Protein AF-U1S4L4-F1 (afdb_monomer)

Radius of gyration: 21.42 Å; Cα contacts (8 Å, |Δi|>4): 81; chains: 1; bounding box: 43×50×45 Å

Foldseek 3Di:
DDWDADPPGDIDDDDDDDCVVVLVVCCVPPNDVSSVVVVVVVVVVVVVVVVQVVCCVVPNHPPDDDDDPDQLDDDDPVGDSVLQVVQQVVDPPWDADPVRHTDNDD

pLDDT: mean 94.25, std 5.93, range [52.78, 98.62]

Solvent-accessible surface area (backbone atoms only — not comparable to full-atom values): 6524 Å² total; per-residue (Å²): 113,49,76,50,79,50,85,90,84,41,74,46,78,47,84,74,75,68,69,67,59,55,52,53,50,41,32,74,76,61,32,64,66,53,40,53,55,49,50,53,52,52,50,54,48,50,54,52,49,50,53,54,52,54,35,24,76,72,72,74,40,80,86,74,76,86,80,77,81,84,39,41,60,74,76,52,101,89,36,57,36,67,57,21,48,55,39,38,77,71,36,94,80,62,57,68,46,98,86,63,25,43,58,59,70,134

Structure (mmCIF, N/CA/C/O backbone):
data_AF-U1S4L4-F1
#
_entry.id   AF-U1S4L4-F1
#
loop_
_atom_site.group_PDB
_atom_site.id
_atom_site.type_symbol
_atom_site.label_atom_id
_atom_site.label_alt_id
_atom_site.label_comp_id
_atom_site.label_asym_id
_atom_site.label_entity_id
_atom_site.label_seq_id
_atom_site.pdbx_PDB_ins_code
_atom_site.Cartn_x
_atom_site.Cartn_y
_atom_site.Cartn_z
_atom_site.occupancy
_atom_site.B_iso_or_equiv
_atom_site.auth_seq_id
_atom_site.auth_comp_id
_atom_site.auth_asym_id
_atom_site.auth_atom_id
_atom_site.pdbx_PDB_model_num
ATOM 1 N N . MET A 1 1 ? -11.457 16.612 8.503 1.00 81.12 1 MET A N 1
ATOM 2 C CA . MET A 1 1 ? -12.385 16.813 7.372 1.00 81.12 1 MET A CA 1
ATOM 3 C C . MET A 1 1 ? -11.688 17.702 6.361 1.00 81.12 1 MET A C 1
ATOM 5 O O . MET A 1 1 ? -11.137 18.713 6.774 1.00 81.12 1 MET A O 1
ATOM 9 N N . LEU A 1 2 ? -11.635 17.295 5.094 1.00 92.50 2 LEU A N 1
ATOM 10 C CA . LEU A 1 2 ? -11.092 18.094 3.998 1.00 92.50 2 LEU A CA 1
ATOM 11 C C . LEU A 1 2 ? -12.244 18.533 3.102 1.00 92.50 2 LEU A C 1
ATOM 13 O O . LEU A 1 2 ? -13.129 17.734 2.800 1.00 92.50 2 LEU A O 1
ATOM 17 N N . THR A 1 3 ? -12.205 19.784 2.667 1.00 94.56 3 THR A N 1
ATOM 18 C CA . THR A 1 3 ? -13.184 20.376 1.755 1.00 94.56 3 THR A CA 1
ATOM 19 C C . THR A 1 3 ? -12.452 21.036 0.600 1.00 94.56 3 THR A C 1
ATOM 21 O O . THR A 1 3 ? -11.444 21.708 0.820 1.00 94.56 3 THR A O 1
ATOM 24 N N . SER A 1 4 ? -12.954 20.866 -0.618 1.00 95.44 4 SER A N 1
ATOM 25 C CA . SER A 1 4 ? -12.414 21.500 -1.822 1.00 95.44 4 SER A CA 1
ATOM 26 C C . SER A 1 4 ? -13.550 22.090 -2.653 1.00 95.44 4 SER A C 1
ATOM 28 O O . SER A 1 4 ? -14.622 21.491 -2.743 1.00 95.44 4 SER A O 1
ATOM 30 N N . LEU A 1 5 ? -13.314 23.266 -3.235 1.00 94.94 5 LEU A N 1
ATOM 31 C CA . LEU A 1 5 ? -14.266 23.992 -4.073 1.00 94.94 5 LEU A CA 1
ATOM 32 C C . LEU A 1 5 ? -13.594 24.319 -5.409 1.00 94.94 5 LEU A C 1
ATOM 34 O O . LEU A 1 5 ? -12.526 24.931 -5.432 1.00 94.94 5 LEU A O 1
ATOM 38 N N . GLY A 1 6 ? -14.219 23.898 -6.506 1.00 95.19 6 GLY A N 1
ATOM 39 C CA . GLY A 1 6 ? -13.787 24.167 -7.875 1.00 95.19 6 GLY A CA 1
ATOM 40 C C . GLY A 1 6 ? -14.770 25.064 -8.628 1.00 95.19 6 GLY A C 1
ATOM 41 O O . GLY A 1 6 ? -15.914 25.260 -8.214 1.00 95.19 6 GLY A O 1
ATOM 42 N N . PHE A 1 7 ? -14.331 25.605 -9.766 1.00 95.62 7 PHE A N 1
ATOM 43 C CA . PHE A 1 7 ? -15.214 26.336 -10.679 1.00 95.62 7 PHE A CA 1
ATOM 44 C C . PHE A 1 7 ? -16.370 25.451 -11.172 1.00 95.62 7 PHE A C 1
ATOM 46 O O . PHE A 1 7 ? -16.228 24.236 -11.289 1.00 95.62 7 PHE A O 1
ATOM 53 N N . GLY A 1 8 ? -17.516 26.064 -11.481 1.00 95.25 8 GLY A N 1
ATOM 54 C CA . GLY A 1 8 ? -18.680 25.338 -12.002 1.00 95.25 8 GLY A CA 1
ATOM 55 C C . GLY A 1 8 ? -19.474 24.562 -10.946 1.00 95.25 8 GLY A C 1
ATOM 56 O O . GLY A 1 8 ? -20.028 23.517 -11.261 1.00 95.25 8 GLY A O 1
ATOM 57 N N . HIS A 1 9 ? -19.547 25.066 -9.708 1.00 92.06 9 HIS A N 1
ATOM 58 C CA . HIS A 1 9 ? -20.290 24.453 -8.591 1.00 92.06 9 HIS A CA 1
ATOM 59 C C . HIS A 1 9 ? -19.774 23.068 -8.151 1.00 92.06 9 HIS A C 1
ATOM 61 O O . HIS A 1 9 ? -20.499 22.301 -7.519 1.00 92.06 9 HIS A O 1
ATOM 67 N N . VAL A 1 10 ? -18.507 22.744 -8.428 1.00 92.00 10 VAL A N 1
ATOM 68 C CA . VAL A 1 10 ? -17.897 21.488 -7.975 1.00 92.00 10 VAL A CA 1
ATOM 69 C C . VAL A 1 10 ? -17.494 21.611 -6.51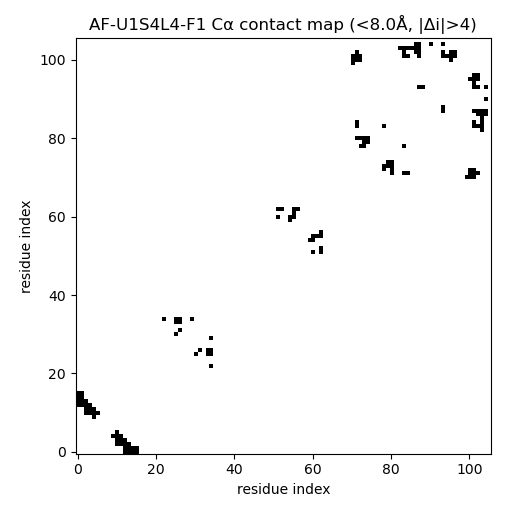0 1.00 92.00 10 VAL A C 1
ATOM 71 O O . VAL A 1 10 ? -16.639 22.422 -6.158 1.00 92.00 10 VAL A O 1
ATOM 74 N N . SER A 1 11 ? -18.092 20.781 -5.658 1.00 93.56 11 SER A N 1
ATOM 75 C CA . SER A 1 11 ? -17.786 20.713 -4.226 1.00 93.56 11 SER A CA 1
ATOM 76 C C . SER A 1 11 ? -17.382 19.294 -3.838 1.00 93.56 11 SER A C 1
ATOM 78 O O . SER A 1 11 ? -18.053 18.333 -4.211 1.00 93.56 11 SER A O 1
ATOM 80 N N . GLY A 1 12 ? -16.291 19.161 -3.086 1.00 95.75 12 GLY A N 1
ATOM 81 C CA . GLY A 1 12 ? -15.7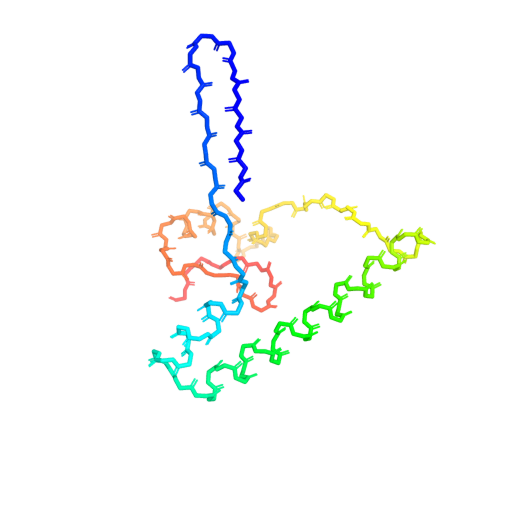73 17.885 -2.596 1.00 95.75 12 GLY A CA 1
ATOM 82 C C . GLY A 1 12 ? -15.602 17.887 -1.081 1.00 95.75 12 GLY A C 1
ATOM 83 O O . GLY A 1 12 ? -15.127 18.868 -0.505 1.00 95.75 12 GLY A O 1
ATOM 84 N N . LEU A 1 13 ? -15.956 16.770 -0.445 1.00 97.25 13 LEU A N 1
ATOM 85 C CA . LEU A 1 13 ? -15.824 16.546 0.993 1.00 97.25 13 LEU A CA 1
ATOM 86 C C . LEU A 1 13 ? -15.164 15.188 1.254 1.00 97.25 13 LEU A C 1
ATOM 88 O O . LEU A 1 13 ? -15.595 14.178 0.705 1.00 97.25 13 LEU A O 1
ATOM 92 N N . ILE A 1 14 ? -14.158 15.157 2.130 1.00 96.88 14 ILE A N 1
ATOM 93 C CA . ILE A 1 14 ? -13.512 13.923 2.596 1.00 96.88 14 ILE A CA 1
ATOM 94 C C . ILE A 1 14 ? -13.464 13.918 4.126 1.00 96.88 14 ILE A C 1
ATOM 96 O O . ILE A 1 14 ? -12.893 14.812 4.764 1.00 96.88 14 ILE A O 1
ATOM 100 N N . ALA A 1 15 ? -14.024 12.876 4.734 1.00 97.25 15 ALA A N 1
ATOM 101 C CA . ALA A 1 15 ? -13.867 12.593 6.154 1.00 97.25 15 ALA A CA 1
ATOM 102 C C . ALA A 1 15 ? -12.749 11.561 6.350 1.00 97.25 15 ALA A C 1
ATOM 104 O O . ALA A 1 15 ? -12.798 10.469 5.794 1.00 97.25 15 ALA A O 1
ATOM 105 N N . ILE A 1 16 ? -11.743 11.914 7.151 1.00 96.81 16 ILE A N 1
ATOM 106 C CA . ILE A 1 16 ? -10.682 10.999 7.579 1.00 96.81 16 ILE A CA 1
ATOM 107 C C . ILE A 1 16 ? -10.870 10.775 9.073 1.00 96.81 16 ILE A C 1
ATOM 109 O O . ILE A 1 16 ? -10.996 11.741 9.829 1.00 96.81 16 ILE A O 1
ATOM 113 N N . VAL A 1 17 ? -10.895 9.509 9.476 1.00 97.38 17 VAL A N 1
ATOM 114 C CA . VAL A 1 17 ? -11.052 9.077 10.867 1.00 97.38 17 VAL A CA 1
ATOM 115 C C . VAL A 1 17 ? -9.719 8.535 11.373 1.00 97.38 17 VAL A C 1
ATOM 117 O O . VAL A 1 17 ? -8.891 8.056 10.598 1.00 97.38 17 VAL A O 1
ATOM 120 N N . HIS A 1 18 ? -9.496 8.634 12.682 1.00 97.56 18 HIS A N 1
ATOM 121 C CA . HIS A 1 18 ? -8.286 8.127 13.315 1.00 97.56 18 HIS A CA 1
ATOM 122 C C . HIS A 1 18 ? -8.109 6.609 13.064 1.00 97.56 18 HIS A C 1
ATOM 124 O O . HIS A 1 18 ? -9.071 5.862 13.263 1.00 97.56 18 HIS A O 1
ATOM 130 N N . PRO A 1 19 ? -6.901 6.118 12.706 1.00 94.69 19 PRO A N 1
ATOM 131 C CA . PRO A 1 19 ? -6.660 4.698 12.412 1.00 94.69 19 PRO A CA 1
ATOM 132 C C . PRO A 1 19 ? -7.041 3.734 13.543 1.00 94.69 19 PRO A C 1
ATOM 134 O O . PRO A 1 19 ? -7.430 2.602 13.279 1.00 94.69 19 PRO A O 1
ATOM 137 N N . GLY A 1 20 ? -7.003 4.188 14.800 1.00 96.31 20 GLY A N 1
ATOM 138 C CA . GLY A 1 20 ? -7.439 3.390 15.955 1.00 96.31 20 GLY A CA 1
ATOM 139 C C . GLY A 1 20 ? -8.902 2.922 15.887 1.00 96.31 20 GLY A C 1
ATOM 140 O O . GLY A 1 20 ? -9.249 1.933 16.523 1.00 96.31 20 GLY A O 1
ATOM 141 N N . ALA A 1 21 ? -9.754 3.568 15.079 1.00 97.50 21 ALA A N 1
ATOM 142 C CA . ALA A 1 21 ? -11.107 3.074 14.818 1.00 97.5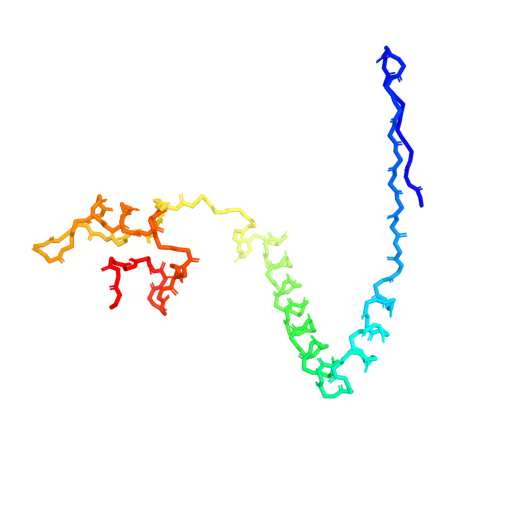0 21 ALA A CA 1
ATOM 143 C C . ALA A 1 21 ? -11.096 1.729 14.069 1.00 97.50 21 ALA A C 1
ATOM 145 O O . ALA A 1 21 ? -11.892 0.845 14.379 1.00 97.50 21 ALA A O 1
ATOM 146 N N . PHE A 1 22 ? -10.165 1.547 13.126 1.00 96.75 22 PHE A N 1
ATOM 147 C CA . PHE A 1 22 ? -9.981 0.271 12.435 1.00 96.75 22 PHE A CA 1
ATOM 1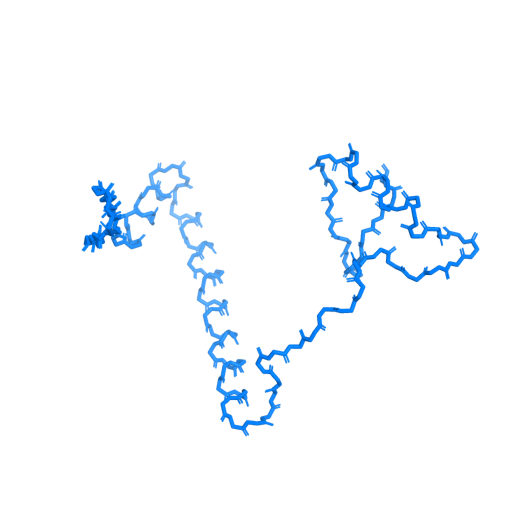48 C C . PHE A 1 22 ? -9.456 -0.804 13.387 1.00 96.75 22 PHE A C 1
ATOM 150 O O . PHE A 1 22 ? -9.966 -1.917 13.385 1.00 96.75 22 PHE A O 1
ATOM 157 N N . GLU A 1 23 ? -8.487 -0.466 14.241 1.00 96.94 23 GLU A N 1
ATOM 158 C CA . GLU A 1 23 ? -7.967 -1.398 15.248 1.00 96.94 23 GLU A CA 1
ATOM 159 C C . GLU A 1 23 ? -9.076 -1.883 16.198 1.00 96.94 23 GLU A C 1
ATOM 161 O O . GLU A 1 23 ? -9.177 -3.075 16.483 1.00 96.94 23 GLU A O 1
ATOM 166 N N . ALA A 1 24 ? -9.956 -0.977 16.643 1.00 97.56 24 ALA A N 1
ATOM 167 C CA . ALA A 1 24 ? -11.116 -1.328 17.458 1.00 97.56 24 ALA A CA 1
ATOM 168 C C . ALA A 1 24 ? -12.096 -2.257 16.718 1.00 97.56 24 ALA A C 1
ATOM 170 O O . ALA A 1 24 ? -12.551 -3.244 17.295 1.00 97.56 24 ALA A O 1
ATOM 171 N N . ALA A 1 25 ? -12.377 -1.985 15.440 1.00 97.94 25 ALA A N 1
ATOM 172 C CA . ALA A 1 25 ? -13.233 -2.834 14.613 1.00 97.94 25 ALA A CA 1
ATOM 173 C C . ALA A 1 25 ? -12.612 -4.221 14.362 1.00 97.94 25 ALA A C 1
ATOM 175 O O . ALA A 1 25 ? -13.308 -5.231 14.449 1.00 97.94 25 ALA A O 1
ATOM 176 N N . LEU A 1 26 ? -11.301 -4.287 14.111 1.00 98.06 26 LEU A N 1
ATOM 177 C CA . LEU A 1 26 ? -10.567 -5.542 13.940 1.00 98.06 26 LEU A CA 1
ATOM 178 C C . LEU A 1 26 ? -10.607 -6.379 15.221 1.00 98.06 26 LEU A C 1
ATOM 180 O O . LEU A 1 26 ? -10.893 -7.573 15.160 1.00 98.06 26 LEU A O 1
ATOM 184 N N . ARG A 1 27 ? -10.409 -5.740 16.381 1.00 98.25 27 ARG A N 1
ATOM 185 C CA . ARG A 1 27 ? -10.543 -6.392 17.689 1.00 98.25 27 ARG A CA 1
ATOM 186 C C . ARG A 1 27 ? -11.929 -7.000 17.876 1.00 98.25 27 ARG A C 1
ATOM 188 O O . ARG A 1 27 ? -12.038 -8.122 18.354 1.00 98.25 27 ARG A O 1
ATOM 195 N N . GLN A 1 28 ? -12.979 -6.269 17.501 1.00 98.25 28 GLN A N 1
ATOM 196 C CA . GLN A 1 28 ? -14.358 -6.743 17.613 1.00 98.25 28 GLN A CA 1
ATOM 197 C C . GLN A 1 28 ? -14.656 -7.904 16.650 1.00 98.25 28 GLN A C 1
ATOM 199 O O . GLN A 1 28 ? -15.348 -8.842 17.033 1.00 98.25 28 GLN A O 1
ATOM 204 N N . ALA A 1 29 ? -14.160 -7.841 15.413 1.00 98.31 29 ALA A N 1
ATOM 205 C CA . ALA A 1 29 ? -14.483 -8.811 14.368 1.00 98.31 29 ALA A CA 1
ATOM 206 C C . ALA A 1 29 ? -13.648 -10.101 14.434 1.00 98.31 29 ALA A C 1
ATOM 208 O O . ALA A 1 29 ? -14.147 -11.165 14.080 1.00 98.31 29 ALA A O 1
ATOM 209 N N . ALA A 1 30 ? -12.382 -10.004 14.850 1.00 97.69 30 ALA A N 1
ATOM 210 C CA . ALA A 1 30 ? -11.404 -11.091 14.754 1.00 97.69 30 ALA A CA 1
ATOM 211 C C . ALA A 1 30 ? -10.569 -11.301 16.033 1.00 97.69 30 ALA A C 1
ATOM 213 O O . ALA A 1 30 ? -9.681 -12.151 16.058 1.00 97.69 30 ALA A O 1
ATOM 214 N N . GLY A 1 31 ? -10.853 -10.557 17.105 1.00 98.25 31 GLY A N 1
ATOM 215 C CA . GLY A 1 31 ? -10.196 -10.725 18.398 1.00 98.25 31 GLY A CA 1
ATOM 216 C C . GLY A 1 31 ? -8.826 -10.051 18.508 1.00 98.25 31 GLY A C 1
ATOM 217 O O . GLY A 1 31 ? -8.346 -9.370 17.601 1.00 98.25 31 GLY A O 1
ATOM 218 N N . GLN A 1 32 ? -8.201 -10.220 19.674 1.00 98.06 32 GLN A N 1
ATOM 219 C CA . GLN A 1 32 ? -6.944 -9.550 20.015 1.00 98.06 32 GLN A CA 1
ATOM 220 C C . GLN A 1 32 ? -5.744 -10.102 19.229 1.00 98.06 32 GLN A C 1
ATOM 222 O O . GLN A 1 32 ? -4.905 -9.322 18.794 1.00 98.06 32 GLN A 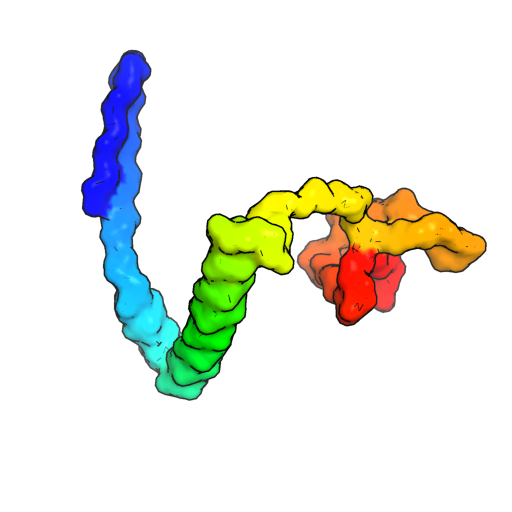O 1
ATOM 227 N N . GLU A 1 33 ? -5.697 -11.408 18.956 1.00 98.25 33 GLU A N 1
ATOM 228 C CA . GLU A 1 33 ? -4.596 -12.020 18.193 1.00 98.25 33 GLU A CA 1
ATOM 229 C C . GLU A 1 33 ? -4.477 -11.439 16.775 1.00 98.25 33 GLU A C 1
ATOM 231 O O . GLU A 1 33 ? -3.374 -11.170 16.298 1.00 98.25 33 GLU A O 1
ATOM 236 N N . ALA A 1 34 ? -5.609 -11.172 16.114 1.00 98.00 34 ALA A N 1
ATOM 237 C CA . ALA A 1 34 ? -5.628 -10.530 14.802 1.00 98.00 34 ALA A CA 1
ATOM 238 C C . ALA A 1 34 ? -5.089 -9.091 14.856 1.00 98.00 34 ALA A C 1
ATOM 240 O O . ALA A 1 34 ? -4.368 -8.661 13.950 1.00 98.00 34 ALA A O 1
ATOM 241 N N . VAL A 1 35 ? -5.401 -8.355 15.929 1.00 98.19 35 VAL A N 1
ATOM 242 C CA . VAL A 1 35 ? -4.855 -7.013 16.173 1.00 98.19 35 VAL A CA 1
ATOM 243 C C . VAL A 1 35 ? -3.347 -7.076 16.378 1.00 98.19 35 VAL A C 1
ATOM 245 O O . VAL A 1 35 ? -2.623 -6.303 15.754 1.00 98.19 35 VAL A O 1
ATOM 248 N N . ASP A 1 36 ? -2.864 -8.009 17.193 1.00 98.25 36 ASP A N 1
ATOM 249 C CA . ASP A 1 36 ? -1.439 -8.150 17.493 1.00 98.25 36 ASP A CA 1
ATOM 250 C C . ASP A 1 36 ? -0.639 -8.532 16.240 1.00 98.25 36 ASP A C 1
ATOM 252 O O . ASP A 1 36 ? 0.399 -7.928 15.952 1.00 98.25 36 ASP A O 1
ATOM 256 N N . ALA A 1 37 ? -1.155 -9.467 15.435 1.00 98.25 37 ALA A N 1
ATOM 257 C CA . ALA A 1 37 ? -0.556 -9.849 14.158 1.00 98.25 37 ALA A CA 1
ATOM 258 C C . ALA A 1 37 ? -0.505 -8.669 13.171 1.00 98.25 37 ALA A C 1
ATOM 260 O O . ALA A 1 37 ? 0.521 -8.425 12.522 1.00 98.25 37 ALA A O 1
ATOM 261 N N . TRP A 1 38 ? -1.590 -7.895 13.083 1.00 97.31 38 TRP A N 1
ATOM 262 C CA . TRP A 1 38 ? -1.640 -6.695 12.252 1.00 97.31 38 TRP A CA 1
ATOM 263 C C . TRP A 1 38 ? -0.649 -5.624 12.732 1.00 97.31 38 TRP A C 1
ATOM 265 O O . TRP A 1 38 ? 0.119 -5.106 11.918 1.00 97.31 38 TRP A O 1
ATOM 275 N N . LEU A 1 39 ? -0.601 -5.335 14.037 1.00 97.50 39 LEU A N 1
ATOM 276 C CA . LEU A 1 39 ? 0.331 -4.372 14.632 1.00 97.50 39 LEU A CA 1
ATOM 277 C C . LEU A 1 39 ? 1.788 -4.781 14.401 1.00 97.50 39 LEU A C 1
ATOM 279 O O . LEU A 1 39 ? 2.615 -3.938 14.045 1.00 97.50 39 LEU A O 1
ATOM 283 N N . ALA A 1 40 ? 2.111 -6.067 14.555 1.00 98.25 40 ALA A N 1
ATOM 284 C CA . ALA A 1 40 ? 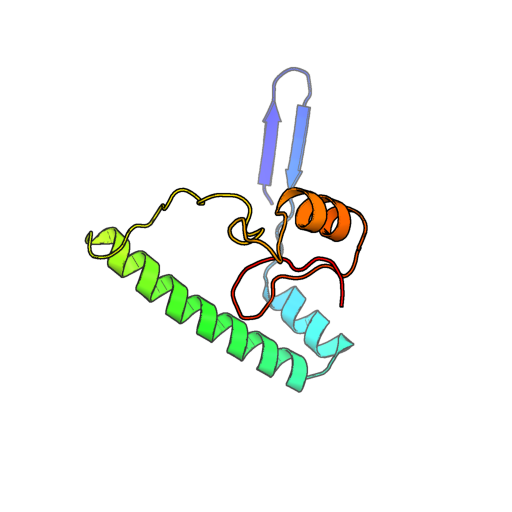3.447 -6.589 14.289 1.00 98.25 40 ALA A CA 1
ATOM 285 C C . ALA A 1 40 ? 3.860 -6.350 12.826 1.00 98.25 40 ALA A C 1
ATOM 287 O O . ALA A 1 40 ? 4.935 -5.799 12.562 1.00 98.25 40 ALA A O 1
ATOM 288 N N . SER A 1 41 ? 2.980 -6.681 11.875 1.00 98.06 41 SER A N 1
ATOM 289 C CA . SER A 1 41 ? 3.204 -6.450 10.443 1.00 98.06 41 SER A CA 1
ATOM 290 C C . SER A 1 41 ? 3.342 -4.957 10.105 1.00 98.06 41 SER A C 1
ATOM 292 O O . SER A 1 41 ? 4.289 -4.545 9.423 1.00 98.06 41 SER A O 1
ATOM 294 N N . ALA A 1 42 ? 2.456 -4.113 10.645 1.00 97.62 42 ALA A N 1
ATOM 295 C CA . ALA A 1 42 ? 2.472 -2.668 10.436 1.00 97.62 42 ALA A CA 1
ATOM 296 C C . ALA A 1 42 ? 3.770 -2.027 10.956 1.00 97.62 42 ALA A C 1
ATOM 298 O O . ALA A 1 42 ? 4.412 -1.248 10.245 1.00 97.62 42 ALA A O 1
ATOM 299 N N . ASN A 1 43 ? 4.211 -2.406 12.158 1.00 97.94 43 ASN A N 1
ATOM 300 C CA . ASN A 1 43 ? 5.444 -1.902 12.761 1.00 97.94 43 ASN A CA 1
ATOM 301 C C . ASN A 1 43 ? 6.693 -2.381 12.012 1.00 97.94 43 ASN A C 1
ATOM 303 O O . ASN A 1 43 ? 7.604 -1.584 11.758 1.00 97.94 43 ASN A O 1
ATOM 307 N N . ALA A 1 44 ? 6.727 -3.648 11.585 1.00 98.62 44 ALA A N 1
ATOM 308 C CA . ALA A 1 44 ? 7.809 -4.169 10.753 1.00 98.62 44 ALA A CA 1
ATOM 309 C C . ALA A 1 44 ? 7.925 -3.382 9.437 1.00 98.62 44 ALA A C 1
ATOM 311 O O . ALA A 1 44 ? 9.025 -2.968 9.040 1.00 98.62 44 ALA A O 1
ATOM 312 N N . ARG A 1 45 ? 6.787 -3.091 8.790 1.00 98.31 45 ARG A N 1
ATOM 313 C CA . ARG A 1 45 ? 6.743 -2.288 7.565 1.00 98.31 45 ARG A CA 1
ATOM 314 C C . ARG A 1 45 ? 7.173 -0.843 7.803 1.00 98.31 45 ARG A C 1
ATOM 316 O O . ARG A 1 45 ? 7.952 -0.319 7.005 1.00 98.31 45 ARG A O 1
ATOM 323 N N . LEU A 1 46 ? 6.728 -0.210 8.889 1.00 98.19 46 LEU A N 1
ATOM 324 C CA . LEU A 1 46 ? 7.113 1.156 9.251 1.00 98.19 46 LEU A CA 1
ATOM 325 C C . LEU A 1 46 ? 8.626 1.274 9.484 1.00 98.19 46 LEU A C 1
ATOM 327 O O . LEU A 1 46 ? 9.267 2.207 8.987 1.00 98.19 46 LEU A O 1
ATOM 331 N N . ALA A 1 47 ? 9.215 0.303 10.184 1.00 98.50 47 ALA A N 1
ATOM 332 C CA . ALA A 1 47 ? 10.651 0.254 10.423 1.00 98.50 47 ALA A CA 1
ATOM 333 C C . ALA A 1 47 ? 11.434 0.082 9.108 1.00 98.50 47 ALA A C 1
ATOM 335 O O . ALA A 1 47 ? 12.377 0.835 8.844 1.00 98.50 47 ALA A O 1
ATOM 336 N N . ALA A 1 48 ? 11.022 -0.859 8.250 1.00 98.31 48 ALA A N 1
ATOM 337 C CA . ALA A 1 48 ? 11.638 -1.073 6.939 1.00 98.31 48 ALA A CA 1
ATOM 338 C C . ALA A 1 48 ? 11.523 0.162 6.028 1.00 98.31 48 ALA A C 1
ATOM 340 O O . ALA A 1 48 ? 12.514 0.590 5.432 1.00 98.31 48 ALA A O 1
ATOM 341 N N . GLY A 1 49 ? 10.342 0.782 5.973 1.00 97.94 49 GLY A N 1
ATOM 342 C CA . GLY A 1 49 ? 10.090 1.994 5.195 1.00 97.94 49 GLY A CA 1
ATOM 343 C C . GLY A 1 49 ? 10.910 3.185 5.686 1.00 97.94 49 GLY A C 1
ATOM 344 O O . GLY A 1 49 ? 11.496 3.906 4.880 1.00 97.94 49 GLY A O 1
ATOM 345 N N . THR A 1 50 ? 11.040 3.355 7.004 1.00 98.12 50 THR A N 1
ATOM 346 C CA . THR A 1 50 ? 11.872 4.414 7.594 1.00 98.12 50 THR A CA 1
ATOM 347 C C . THR A 1 50 ? 13.341 4.245 7.219 1.00 98.12 50 THR A C 1
ATOM 349 O O . THR A 1 50 ? 13.982 5.225 6.832 1.00 98.12 50 THR A O 1
ATOM 352 N N . ARG A 1 51 ? 13.869 3.013 7.272 1.00 97.88 51 ARG A N 1
ATOM 353 C CA . ARG A 1 51 ? 15.236 2.712 6.823 1.00 97.88 51 ARG A CA 1
ATOM 354 C C . ARG A 1 51 ? 15.422 3.026 5.336 1.00 97.88 51 ARG A C 1
ATOM 356 O O . ARG A 1 51 ? 16.351 3.761 5.006 1.00 97.88 51 ARG A O 1
ATOM 363 N N . ARG A 1 52 ? 14.521 2.553 4.458 1.00 97.56 52 ARG A N 1
ATOM 364 C CA . ARG A 1 52 ? 14.589 2.817 3.005 1.00 97.56 52 ARG A CA 1
ATOM 365 C C . ARG A 1 52 ? 14.526 4.313 2.693 1.00 97.56 52 ARG A C 1
ATOM 367 O O . ARG A 1 52 ? 15.363 4.813 1.950 1.00 97.56 52 ARG A O 1
ATOM 374 N N . ARG A 1 53 ? 13.583 5.040 3.303 1.00 97.81 53 ARG A N 1
ATOM 375 C CA . ARG A 1 53 ? 13.433 6.489 3.109 1.00 97.81 53 ARG A CA 1
ATOM 376 C C . ARG A 1 53 ? 14.700 7.239 3.508 1.00 97.81 53 ARG A C 1
ATOM 378 O O . ARG A 1 53 ? 15.190 8.047 2.730 1.00 97.81 53 ARG A O 1
ATOM 385 N N . ARG A 1 54 ? 15.254 6.950 4.692 1.00 98.06 54 ARG A N 1
ATOM 386 C CA . ARG A 1 54 ? 16.492 7.592 5.166 1.00 98.06 54 ARG A CA 1
ATOM 387 C C . ARG A 1 54 ? 17.670 7.305 4.245 1.00 98.06 54 ARG A C 1
ATOM 389 O O . ARG A 1 54 ? 18.382 8.240 3.906 1.00 98.06 54 ARG A O 1
ATOM 396 N N . ALA A 1 55 ? 17.849 6.052 3.819 1.00 98.00 55 ALA A N 1
ATOM 397 C CA . ALA A 1 55 ? 18.909 5.686 2.883 1.00 98.00 55 ALA A CA 1
ATOM 398 C C . ALA A 1 55 ? 18.812 6.490 1.580 1.00 98.00 55 ALA A C 1
ATOM 400 O O . ALA A 1 55 ? 19.823 6.998 1.103 1.00 98.00 55 ALA A O 1
ATOM 401 N N . GLY A 1 56 ? 17.601 6.675 1.051 1.00 97.94 56 GLY A N 1
ATOM 402 C CA . GLY A 1 56 ? 17.424 7.460 -0.163 1.00 97.94 56 GLY A CA 1
ATOM 403 C C . GLY A 1 56 ? 17.571 8.967 0.004 1.00 97.94 56 GLY A C 1
ATOM 404 O O . GLY A 1 56 ? 18.119 9.614 -0.880 1.00 97.94 56 GLY A O 1
ATOM 405 N N . MET A 1 57 ? 17.209 9.528 1.161 1.00 97.50 57 MET A N 1
ATOM 406 C CA . MET A 1 57 ? 17.450 10.951 1.451 1.00 97.50 57 MET A CA 1
ATOM 407 C C . MET A 1 57 ? 18.940 11.324 1.445 1.00 97.50 57 MET A C 1
ATOM 409 O O . MET A 1 57 ? 19.272 12.467 1.159 1.00 97.50 57 MET A O 1
ATOM 413 N N . ILE A 1 58 ? 19.829 10.373 1.749 1.00 97.75 58 ILE A N 1
ATOM 414 C CA . ILE A 1 58 ? 21.287 10.575 1.741 1.00 97.75 58 ILE A CA 1
ATOM 415 C C . ILE A 1 58 ? 21.973 9.973 0.505 1.00 97.75 58 ILE A C 1
ATOM 417 O O . ILE A 1 58 ? 23.183 9.761 0.519 1.00 97.75 58 ILE A O 1
ATOM 421 N N . GLY A 1 59 ? 21.208 9.631 -0.538 1.00 96.69 59 GLY A N 1
ATOM 422 C CA . GLY A 1 59 ? 21.745 9.101 -1.796 1.00 96.69 59 GLY A CA 1
ATOM 423 C C . GLY A 1 59 ? 22.325 7.683 -1.721 1.00 96.69 59 GLY A C 1
ATOM 424 O O . GLY A 1 59 ? 23.013 7.264 -2.644 1.00 96.69 59 GLY A O 1
ATOM 425 N N . ARG A 1 60 ? 22.062 6.919 -0.651 1.00 97.19 60 ARG A N 1
ATOM 426 C CA . ARG A 1 60 ? 22.537 5.526 -0.496 1.00 97.19 60 ARG A CA 1
ATOM 427 C C . ARG A 1 60 ? 21.598 4.474 -1.090 1.00 97.19 60 ARG A C 1
ATOM 429 O O . ARG A 1 60 ? 21.950 3.300 -1.117 1.00 97.19 60 ARG A O 1
ATOM 436 N N . ALA A 1 61 ? 20.400 4.868 -1.512 1.00 96.31 61 ALA A N 1
ATOM 437 C CA . ALA A 1 61 ? 19.446 4.010 -2.210 1.00 96.31 61 ALA A CA 1
ATOM 438 C C . ALA A 1 61 ? 18.519 4.863 -3.095 1.00 96.31 61 ALA A C 1
ATOM 440 O O . ALA A 1 61 ? 18.211 5.995 -2.727 1.00 96.31 61 ALA A O 1
ATOM 441 N N . PRO A 1 62 ? 18.016 4.358 -4.227 1.00 95.00 62 PRO A N 1
ATOM 442 C CA . PRO A 1 62 ? 17.025 5.085 -5.010 1.00 95.00 62 PRO A CA 1
ATOM 443 C C . PRO A 1 62 ? 15.660 5.112 -4.299 1.00 95.00 62 PRO A C 1
ATOM 445 O O . PRO A 1 62 ? 15.169 4.107 -3.770 1.00 95.00 62 PRO A O 1
ATOM 448 N N . LEU A 1 63 ? 15.018 6.284 -4.298 1.00 96.12 63 LEU A N 1
ATOM 449 C CA . LEU A 1 63 ? 13.617 6.431 -3.874 1.00 96.12 63 LEU A CA 1
ATOM 450 C C . LEU A 1 63 ? 12.628 6.179 -5.017 1.00 96.12 63 LEU A C 1
ATOM 452 O O . LEU A 1 63 ? 11.449 5.956 -4.754 1.00 96.12 63 LEU A O 1
ATOM 456 N N . PHE A 1 64 ? 13.113 6.176 -6.257 1.00 95.25 64 PHE A N 1
ATOM 457 C CA . PHE A 1 64 ? 12.352 5.858 -7.454 1.00 95.25 64 PHE A CA 1
ATOM 458 C C . PHE A 1 64 ? 13.194 4.969 -8.368 1.00 95.25 64 PHE A C 1
ATOM 460 O O . PHE A 1 64 ? 14.341 5.296 -8.667 1.00 95.25 64 PHE A O 1
ATOM 467 N N . GLU A 1 65 ? 12.609 3.858 -8.800 1.00 92.81 65 GLU A N 1
ATOM 468 C CA . GLU A 1 65 ? 13.186 2.912 -9.751 1.00 92.81 65 GLU A CA 1
ATOM 469 C C . GLU A 1 65 ? 12.107 2.629 -10.805 1.00 92.81 65 GLU A C 1
ATOM 471 O O . GLU A 1 65 ? 10.989 2.265 -10.423 1.00 92.81 65 GLU A O 1
ATOM 476 N N . PRO A 1 66 ? 12.386 2.812 -12.108 1.00 92.00 66 PRO A N 1
ATOM 477 C CA . PRO A 1 66 ? 11.457 2.412 -13.156 1.00 92.00 66 PRO A CA 1
ATOM 478 C C . PRO A 1 66 ? 11.139 0.919 -13.051 1.00 92.00 66 PRO A C 1
ATOM 480 O O . PRO A 1 66 ? 12.031 0.096 -12.838 1.00 92.00 66 PRO A O 1
ATOM 483 N N . VAL A 1 67 ? 9.867 0.561 -13.214 1.00 88.25 67 VAL A N 1
ATOM 484 C CA . VAL A 1 67 ? 9.463 -0.846 -13.263 1.00 88.25 67 VAL A CA 1
ATOM 485 C C . VAL A 1 67 ? 9.933 -1.440 -14.590 1.00 88.25 67 VAL A C 1
ATOM 487 O O . VAL A 1 67 ? 9.621 -0.902 -15.650 1.00 88.25 67 VAL A O 1
ATOM 490 N N . GLN A 1 68 ? 10.681 -2.542 -14.527 1.00 83.44 68 GLN A N 1
ATOM 491 C CA . GLN A 1 68 ? 11.114 -3.292 -15.706 1.00 83.44 68 GLN A CA 1
ATOM 492 C C . GLN A 1 68 ? 10.045 -4.319 -16.087 1.00 83.44 68 GLN A C 1
ATOM 494 O O . GLN A 1 68 ? 9.725 -5.212 -15.298 1.00 83.44 68 GLN A O 1
ATOM 499 N N . GLY A 1 69 ? 9.492 -4.184 -17.294 1.00 87.06 69 GLY A N 1
ATOM 500 C CA . GLY A 1 69 ? 8.487 -5.101 -17.828 1.00 87.06 69 GLY A CA 1
ATOM 501 C C . GLY A 1 69 ? 7.232 -5.240 -16.954 1.00 87.06 69 GLY A C 1
ATOM 502 O O . GLY A 1 69 ? 6.898 -4.379 -16.141 1.00 87.06 69 GLY A O 1
ATOM 503 N N . ARG A 1 70 ? 6.515 -6.353 -17.141 1.00 90.38 70 ARG A N 1
ATOM 504 C CA . ARG A 1 70 ? 5.232 -6.653 -16.469 1.00 90.38 70 ARG A CA 1
ATOM 505 C C . ARG A 1 70 ? 5.308 -7.845 -15.511 1.00 90.38 70 ARG A C 1
ATOM 507 O O . ARG A 1 70 ? 4.277 -8.329 -15.061 1.00 90.38 70 ARG A O 1
ATOM 514 N N . ARG A 1 71 ? 6.524 -8.317 -15.199 1.00 92.62 71 ARG A N 1
ATOM 515 C CA . ARG A 1 71 ? 6.772 -9.516 -14.374 1.00 92.62 71 ARG A CA 1
ATOM 516 C C . ARG A 1 71 ? 6.129 -10.788 -14.948 1.00 92.62 71 ARG A C 1
ATOM 518 O O . ARG A 1 71 ? 5.539 -11.567 -14.215 1.00 92.62 71 ARG A O 1
ATOM 525 N N . LEU A 1 72 ? 6.248 -10.996 -16.259 1.00 93.62 72 LEU A N 1
ATOM 526 C CA . LEU A 1 72 ? 5.730 -12.184 -16.963 1.00 93.62 72 LEU A CA 1
ATOM 527 C C . LEU A 1 72 ? 6.787 -13.296 -17.116 1.00 93.62 72 LEU A C 1
ATOM 529 O O . LEU A 1 72 ? 6.520 -14.340 -17.701 1.00 93.62 72 LEU A O 1
ATOM 533 N N . GLY A 1 73 ? 7.993 -13.060 -16.589 1.00 89.94 73 GLY A N 1
ATOM 534 C CA . GLY A 1 73 ? 9.175 -13.863 -16.882 1.00 89.94 73 GLY A CA 1
ATOM 535 C C . GLY A 1 73 ? 9.764 -13.554 -18.259 1.00 89.94 73 GLY A C 1
ATOM 536 O O . GLY A 1 73 ? 9.135 -12.899 -19.087 1.00 89.94 73 GLY A O 1
ATOM 537 N N . GLU A 1 74 ? 10.997 -14.008 -18.471 1.00 89.94 74 GLU A N 1
ATOM 538 C CA . GLU A 1 74 ? 11.675 -13.907 -19.765 1.00 89.94 74 GLU A CA 1
ATOM 539 C C . GLU A 1 74 ? 11.175 -14.988 -20.729 1.00 89.94 74 GLU A C 1
ATOM 541 O O . GLU A 1 74 ? 10.785 -16.084 -20.306 1.00 89.94 74 GLU A O 1
ATOM 546 N N . GLU A 1 75 ? 11.212 -14.678 -22.0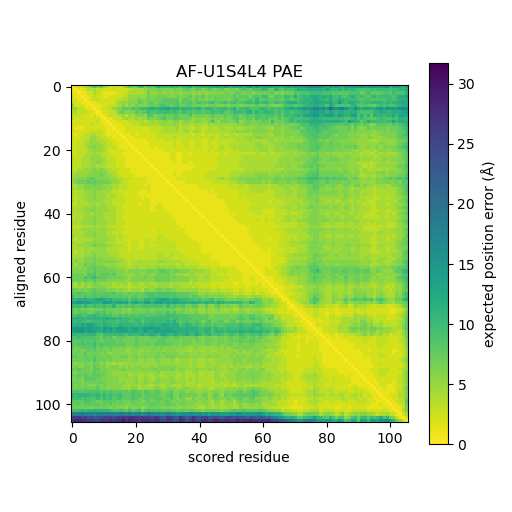24 1.00 91.69 75 GLU A N 1
ATOM 547 C CA . GLU A 1 75 ? 10.878 -15.627 -23.084 1.00 91.69 75 GLU A CA 1
ATOM 548 C C . GLU A 1 75 ? 11.868 -16.799 -23.089 1.00 91.69 75 GLU A C 1
ATOM 550 O O . GLU A 1 75 ? 13.088 -16.632 -23.010 1.00 91.69 75 GLU A O 1
ATOM 555 N N . SER A 1 76 ? 11.338 -18.016 -23.172 1.00 90.69 76 SER A N 1
ATOM 556 C CA . SER A 1 76 ? 12.136 -19.234 -23.283 1.00 90.69 76 SER A CA 1
ATOM 557 C C . SER A 1 76 ? 11.375 -20.296 -24.069 1.00 90.69 76 SER A C 1
ATOM 559 O O . SER A 1 76 ? 10.185 -20.160 -24.333 1.00 90.69 76 SER A O 1
ATOM 561 N N . LYS A 1 77 ? 12.028 -21.421 -24.386 1.00 88.81 77 LYS A N 1
ATOM 562 C CA . LYS A 1 77 ? 11.363 -22.545 -25.071 1.00 88.81 77 LYS A CA 1
ATOM 563 C C . LYS A 1 77 ? 10.159 -23.108 -24.303 1.00 88.81 77 LYS A C 1
ATOM 565 O O . LYS A 1 77 ? 9.353 -23.809 -24.900 1.00 88.81 77 LYS A O 1
ATOM 570 N N . GLN A 1 78 ? 10.077 -22.862 -22.996 1.00 86.50 78 GLN A N 1
ATOM 571 C CA . GLN A 1 78 ? 9.025 -23.358 -22.110 1.00 86.50 78 GLN A CA 1
ATOM 572 C C . GLN A 1 78 ? 8.109 -22.245 -21.583 1.00 86.50 78 GLN A C 1
ATOM 574 O O . GLN A 1 78 ? 7.233 -22.522 -20.769 1.00 86.50 78 GLN A O 1
ATOM 579 N N . ARG A 1 79 ? 8.329 -20.988 -21.986 1.00 88.62 79 ARG A N 1
ATOM 580 C CA . ARG A 1 79 ? 7.563 -19.842 -21.495 1.00 88.62 79 ARG A CA 1
ATOM 581 C C . ARG A 1 79 ? 7.419 -18.797 -22.585 1.00 88.62 79 ARG A C 1
ATOM 583 O O . ARG A 1 79 ? 8.403 -18.154 -22.946 1.00 88.62 79 ARG A O 1
ATOM 590 N N . ASP A 1 80 ? 6.180 -18.579 -22.994 1.00 93.06 80 ASP A N 1
ATOM 591 C CA . ASP A 1 80 ? 5.775 -17.415 -23.766 1.00 93.06 80 ASP A CA 1
ATOM 592 C C . ASP A 1 80 ? 5.137 -16.374 -22.818 1.00 93.06 80 ASP A C 1
ATOM 594 O O . ASP A 1 80 ? 4.078 -16.633 -22.234 1.00 93.06 80 ASP A O 1
ATOM 598 N N . PRO A 1 81 ? 5.752 -15.190 -22.629 1.00 93.00 81 PRO A N 1
ATOM 599 C CA . PRO A 1 81 ? 5.175 -14.110 -21.833 1.00 93.00 81 PRO A CA 1
ATOM 600 C C . PRO A 1 81 ? 3.774 -13.678 -22.289 1.00 93.00 81 PRO A C 1
ATOM 602 O O . PRO A 1 81 ? 3.000 -13.187 -21.466 1.00 93.00 81 PRO A O 1
ATOM 605 N N . HIS A 1 82 ? 3.434 -13.839 -23.572 1.00 93.62 82 HIS A N 1
ATOM 606 C CA . HIS A 1 82 ? 2.105 -13.526 -24.088 1.00 93.62 82 HIS A CA 1
ATOM 607 C C . HIS A 1 82 ? 1.044 -14.498 -23.557 1.00 93.62 82 HIS A C 1
ATOM 609 O O . HIS A 1 82 ? -0.024 -14.066 -23.120 1.00 93.62 82 HIS A O 1
ATOM 615 N N . GLU A 1 83 ? 1.357 -15.794 -23.511 1.00 93.94 83 GLU A N 1
ATOM 616 C CA . GLU A 1 83 ? 0.472 -16.811 -22.933 1.00 93.94 83 GLU A CA 1
ATOM 617 C C . GLU A 1 83 ? 0.306 -16.618 -21.420 1.00 93.94 83 GLU A C 1
ATOM 619 O O . GLU A 1 83 ? -0.813 -16.687 -20.908 1.00 93.94 83 GLU A O 1
ATOM 624 N N . VAL A 1 84 ? 1.394 -16.291 -20.708 1.00 94.62 84 VAL A N 1
ATOM 625 C CA . VAL A 1 84 ? 1.350 -15.955 -19.271 1.00 94.62 84 VAL A CA 1
ATOM 626 C C . VAL A 1 84 ? 0.450 -14.752 -19.013 1.00 94.62 84 VAL A C 1
ATOM 628 O O . VAL A 1 84 ? -0.326 -14.755 -18.059 1.00 94.62 84 VAL A O 1
ATOM 631 N N . GLU A 1 85 ? 0.528 -13.725 -19.857 1.00 94.88 85 GLU A N 1
ATOM 632 C CA . GLU A 1 85 ? -0.340 -12.558 -19.741 1.00 94.88 85 GLU A CA 1
ATOM 633 C C . GLU A 1 85 ? -1.811 -12.915 -19.955 1.00 94.88 85 GLU A C 1
ATOM 635 O O . GLU A 1 85 ? -2.646 -12.538 -19.133 1.00 94.88 85 GLU A O 1
ATOM 640 N N . ALA A 1 86 ? -2.132 -13.657 -21.017 1.00 95.06 86 ALA A N 1
ATOM 641 C CA . ALA A 1 86 ? -3.503 -14.075 -21.285 1.00 95.06 86 ALA A CA 1
ATOM 642 C C . ALA A 1 86 ? -4.073 -14.905 -20.124 1.00 95.06 86 ALA A C 1
ATOM 644 O O . ALA A 1 86 ? -5.173 -14.623 -19.651 1.00 95.06 86 ALA A O 1
ATOM 645 N N . ALA A 1 87 ? -3.308 -15.874 -19.613 1.00 94.12 87 ALA A N 1
ATOM 646 C CA . ALA A 1 87 ? -3.711 -16.698 -18.477 1.00 94.12 87 ALA A CA 1
ATOM 647 C C . ALA A 1 87 ? -3.925 -15.865 -17.201 1.00 94.12 87 ALA A C 1
ATOM 649 O O . ALA A 1 87 ? -4.959 -15.994 -16.549 1.00 94.12 87 ALA A O 1
ATOM 650 N N . MET A 1 88 ? -2.994 -14.960 -16.877 1.00 94.62 88 MET A N 1
ATOM 651 C CA . MET A 1 88 ? -3.088 -14.079 -15.707 1.00 94.62 88 MET A CA 1
ATOM 652 C C . MET A 1 88 ? -4.300 -13.142 -15.769 1.00 94.62 88 MET A C 1
ATOM 654 O O . MET A 1 88 ? -4.949 -12.921 -14.751 1.00 94.62 88 MET A O 1
ATOM 658 N N . LEU A 1 89 ? -4.635 -12.609 -16.948 1.00 94.94 89 LEU A N 1
ATOM 659 C CA . LEU A 1 89 ? -5.801 -11.737 -17.124 1.00 94.94 89 LEU A CA 1
ATOM 660 C C . LEU A 1 89 ? -7.136 -12.483 -16.994 1.00 94.94 89 LEU A C 1
ATOM 662 O O . LEU A 1 89 ? -8.148 -11.866 -16.659 1.00 94.94 89 LEU A O 1
ATOM 666 N N . LEU A 1 90 ? -7.148 -13.787 -17.278 1.00 96.06 90 LEU A N 1
ATOM 667 C CA . LEU A 1 90 ? -8.340 -14.632 -17.213 1.00 96.06 90 LEU A CA 1
ATOM 668 C C . LEU A 1 90 ? -8.535 -15.297 -15.841 1.00 96.06 90 LEU A C 1
ATOM 670 O O . LEU A 1 90 ? -9.652 -15.716 -15.537 1.00 96.06 90 LEU A O 1
ATOM 674 N N . ASP A 1 91 ? -7.494 -15.373 -15.006 1.00 94.81 91 ASP A N 1
ATOM 675 C CA . ASP A 1 91 ? -7.564 -15.964 -13.668 1.00 94.81 91 ASP A CA 1
ATOM 676 C C . ASP A 1 91 ? -7.722 -14.899 -12.554 1.00 94.81 91 ASP A C 1
ATOM 678 O O . ASP A 1 91 ? -6.769 -14.184 -12.228 1.00 94.81 91 ASP A O 1
ATOM 682 N N . PRO A 1 92 ? -8.884 -14.810 -11.870 1.00 95.12 92 PRO A N 1
ATOM 683 C CA . PRO A 1 92 ? -9.079 -13.874 -10.754 1.00 95.12 92 PRO A CA 1
ATOM 684 C C . PRO A 1 92 ? -8.183 -14.174 -9.534 1.00 95.12 92 PRO A C 1
ATOM 686 O O . PRO A 1 92 ? -7.962 -13.311 -8.669 1.00 95.12 92 PRO A O 1
ATOM 689 N N . ASN A 1 93 ? -7.655 -15.393 -9.445 1.00 95.00 93 ASN A N 1
ATOM 690 C CA . ASN A 1 93 ? -6.759 -15.822 -8.382 1.00 95.00 93 ASN A CA 1
ATOM 691 C C . ASN A 1 93 ? -5.283 -15.658 -8.739 1.00 95.00 93 ASN A C 1
ATOM 693 O O . ASN A 1 93 ? -4.452 -15.902 -7.867 1.00 95.00 93 ASN A O 1
ATOM 697 N N . ALA A 1 94 ? -4.941 -15.159 -9.932 1.00 94.25 94 ALA A N 1
ATOM 698 C CA . ALA A 1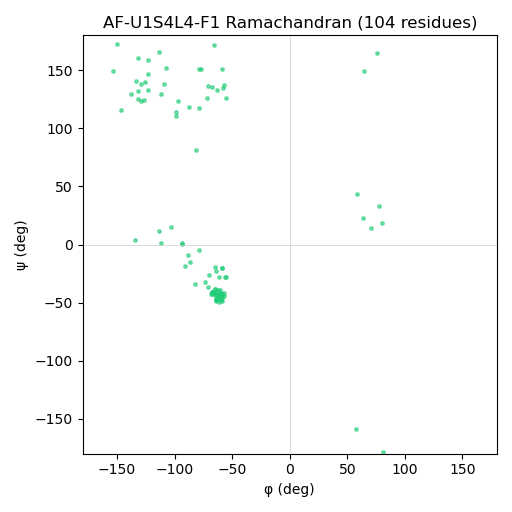 94 ? -3.555 -14.984 -10.337 1.00 94.25 94 ALA A CA 1
ATOM 699 C C . ALA A 1 94 ? -2.782 -14.133 -9.315 1.00 94.25 94 ALA A C 1
ATOM 701 O O . ALA A 1 94 ? -3.184 -13.020 -8.945 1.00 94.25 94 ALA A O 1
ATOM 702 N N . ARG A 1 95 ? -1.656 -14.655 -8.829 1.00 94.62 95 ARG A N 1
ATOM 703 C CA . ARG A 1 95 ? -0.721 -13.965 -7.928 1.00 94.62 95 ARG A CA 1
ATOM 704 C C . ARG A 1 95 ? 0.699 -14.122 -8.458 1.00 94.62 95 ARG A C 1
ATOM 706 O O . ARG A 1 95 ? 0.982 -15.000 -9.265 1.00 94.62 95 ARG A O 1
ATOM 713 N N . LEU A 1 96 ? 1.591 -13.247 -8.001 1.00 93.69 96 LEU A N 1
ATOM 714 C CA . LEU A 1 96 ? 3.018 -13.420 -8.254 1.00 93.69 96 LEU A CA 1
ATOM 715 C C . LEU A 1 96 ? 3.520 -14.647 -7.495 1.00 93.69 96 LEU A C 1
ATOM 717 O O . LEU A 1 96 ? 3.218 -14.803 -6.309 1.00 93.69 96 LEU A O 1
ATOM 721 N N . GLY A 1 97 ? 4.325 -15.459 -8.172 1.00 91.88 97 GLY A N 1
ATOM 722 C CA . GLY A 1 97 ? 5.101 -16.512 -7.540 1.00 91.88 97 GLY A CA 1
ATOM 723 C C . GLY A 1 97 ? 6.161 -15.946 -6.595 1.00 91.88 97 GLY A C 1
ATOM 724 O O . GLY A 1 97 ? 6.426 -14.738 -6.537 1.00 91.88 97 GLY A O 1
ATOM 725 N N . THR A 1 98 ? 6.808 -16.837 -5.849 1.00 92.56 98 THR A N 1
ATOM 726 C CA . THR A 1 98 ? 7.923 -16.488 -4.952 1.00 92.56 98 THR A CA 1
ATOM 727 C C . THR A 1 98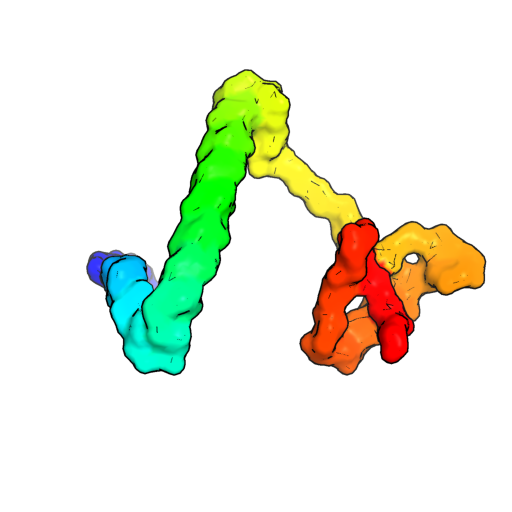 ? 9.141 -15.945 -5.704 1.00 92.56 98 THR A C 1
ATOM 729 O O . THR A 1 98 ? 9.934 -15.199 -5.132 1.00 92.56 98 THR A O 1
ATOM 732 N N . ASP A 1 99 ? 9.255 -16.269 -6.991 1.00 91.06 99 ASP A N 1
ATOM 733 C CA . ASP A 1 99 ? 10.239 -15.760 -7.946 1.00 91.06 99 ASP A CA 1
ATOM 734 C C . ASP A 1 99 ? 9.906 -14.356 -8.484 1.00 91.06 99 ASP A C 1
ATOM 736 O O . ASP A 1 99 ? 10.707 -13.748 -9.193 1.00 91.06 99 ASP A O 1
ATOM 740 N N . GLY A 1 100 ? 8.748 -13.803 -8.116 1.00 91.19 100 GLY A N 1
ATOM 741 C CA . GLY A 1 100 ? 8.357 -12.444 -8.464 1.00 91.19 100 GLY A CA 1
ATOM 742 C C . GLY A 1 100 ? 7.817 -12.287 -9.883 1.00 91.19 100 GLY A C 1
ATOM 743 O O . GLY A 1 100 ? 7.753 -11.149 -10.357 1.00 91.19 100 GLY A O 1
ATOM 744 N N . VAL A 1 101 ? 7.400 -13.377 -10.536 1.00 93.25 101 VAL A N 1
ATOM 745 C CA . VAL A 1 101 ? 6.722 -13.355 -11.843 1.00 93.25 101 VAL A CA 1
ATOM 746 C C . VAL A 1 101 ? 5.355 -14.038 -11.783 1.00 93.25 101 VAL A C 1
ATOM 748 O O . VAL A 1 101 ? 5.070 -14.809 -10.868 1.00 93.25 101 VAL A O 1
ATOM 751 N N . TYR A 1 102 ? 4.483 -13.711 -12.732 1.00 93.31 102 TYR A N 1
ATOM 752 C CA . TYR A 1 102 ? 3.230 -14.424 -12.953 1.00 93.31 102 TYR A CA 1
ATOM 753 C C . TYR A 1 102 ? 3.488 -15.738 -13.689 1.00 93.31 102 TYR A C 1
ATOM 755 O O . TYR A 1 102 ? 4.428 -15.849 -14.479 1.00 93.31 102 TYR A O 1
ATOM 763 N N . HIS A 1 103 ? 2.630 -16.721 -13.435 1.00 89.88 103 HIS A N 1
ATOM 764 C CA . HIS A 1 103 ? 2.683 -18.041 -14.055 1.00 89.88 103 HIS A CA 1
ATOM 765 C C . HIS A 1 103 ? 1.353 -18.323 -14.759 1.00 89.88 103 HIS A C 1
ATOM 767 O O . HIS A 1 103 ? 0.304 -17.840 -14.329 1.00 89.88 103 HIS A O 1
ATOM 773 N N . ALA A 1 104 ? 1.411 -19.051 -15.874 1.00 83.88 104 ALA A N 1
ATOM 774 C CA . ALA A 1 104 ? 0.244 -19.382 -16.683 1.00 83.88 104 ALA A CA 1
ATOM 775 C C . ALA A 1 104 ? -0.506 -20.574 -16.072 1.00 83.88 104 ALA A C 1
ATOM 777 O O . ALA A 1 104 ? -0.305 -21.699 -16.512 1.00 83.88 104 ALA A O 1
ATOM 778 N N . GLY A 1 105 ? -1.341 -20.315 -15.061 1.00 69.00 105 GLY A N 1
ATOM 779 C CA . GLY A 1 105 ? -2.054 -21.354 -14.311 1.00 69.00 105 GLY A CA 1
ATOM 780 C C . GLY A 1 105 ? -1.128 -22.300 -13.525 1.00 69.00 105 GLY A C 1
ATOM 781 O O . GLY A 1 105 ? 0.015 -22.550 -13.900 1.00 69.00 105 GLY A O 1
ATOM 782 N N . GLU A 1 106 ? -1.629 -22.812 -12.405 1.00 52.78 106 GLU A N 1
ATOM 783 C CA . GLU A 1 106 ? -1.179 -24.082 -11.815 1.00 52.78 106 GLU A CA 1
ATOM 784 C C . GLU A 1 106 ? -2.262 -25.134 -12.057 1.00 52.78 106 GLU A C 1
ATOM 786 O O . GLU A 1 106 ? -3.460 -24.758 -12.015 1.00 52.78 106 GLU A O 1
#

Mean predicted aligned error: 5.33 Å

Organism: NCBI:txid1321818

Sequence (106 aa):
MLTSLGFGHVSGLIAIVHPGAFEAALRQAAGQEAVDAWLASANARLAAGTRRRRAGMIGRAPLFEPVQGRRLGEESKQRDPHEVEAAMLLDPNARLGTDGVYHAGE

Secondary structure (DSSP, 8-state):
-EEEEETTTEEEEE----THHHHHHHHHHHHHHHHHHHHHHHHHHHHHHHHHHHHHHTTSS-S--PPPS-S----BTTB-HHHHHHHHHH-TT----TTSS--S--